Protein AF-A0A170W3S3-F1 (afdb_monomer)

Organism: Triatoma infestans (NCBI:txid30076)

InterPro domains:
  IPR008676 MRG [PTHR10880] (7-84)
  IPR026541 MRG domain [PF05712] (19-83)
  IPR038217 MRG, C-terminal domain superfamily [G3DSA:1.10.274.30] (32-85)

Radius of gyration: 29.57 Å; Cα contacts (8 Å, |Δi|>4): 10; chains: 1; bounding box: 43×48×82 Å

Secondary structure (DSSP, 8-state):
------------------------TTS--HHHHHTS-----PPPTTHHHHHHHHHIIIIIS---PPSSPSS-HHHHHHHHHHHT-

Solvent-accessible surface area (backbone atoms only — not comparable to full-atom values): 6024 Å² total; per-residue (Å²): 138,90,84,81,91,81,89,79,91,80,88,80,91,80,80,79,80,76,74,78,71,81,75,57,92,83,65,74,50,72,68,60,57,68,70,48,87,79,85,80,83,82,76,57,76,80,51,51,61,55,53,54,51,52,49,42,35,45,75,73,66,67,52,75,87,71,81,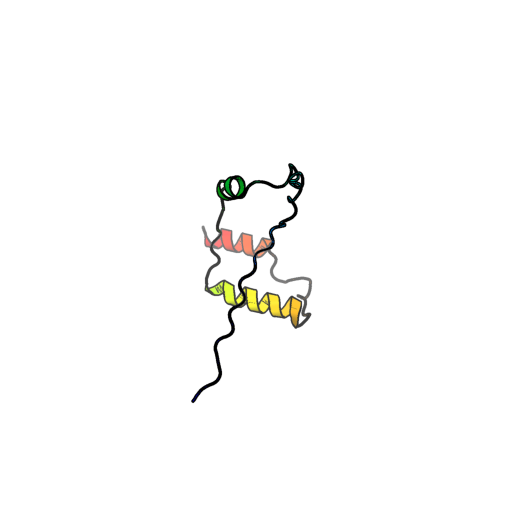84,62,94,73,50,73,67,56,54,52,52,51,54,54,61,76,72,110

Structure (mmCIF, N/CA/C/O backbone):
data_AF-A0A170W3S3-F1
#
_entry.id   AF-A0A170W3S3-F1
#
loop_
_atom_site.group_PDB
_atom_site.id
_atom_site.type_symbol
_atom_site.label_atom_id
_atom_site.label_alt_id
_atom_site.label_comp_id
_atom_site.label_asym_id
_atom_site.label_entity_id
_atom_site.label_seq_id
_atom_site.pdbx_PDB_ins_code
_atom_site.Cartn_x
_atom_site.Cartn_y
_atom_site.Cartn_z
_atom_site.occupancy
_atom_site.B_iso_or_equiv
_atom_site.auth_seq_id
_atom_site.auth_comp_id
_atom_site.auth_asym_id
_atom_site.auth_atom_id
_atom_site.pdbx_PDB_model_num
ATOM 1 N N . ALA A 1 1 ? -6.255 11.292 64.286 1.00 40.97 1 ALA A N 1
ATOM 2 C CA . ALA A 1 1 ? -7.710 11.241 64.040 1.00 40.97 1 ALA A CA 1
ATOM 3 C C . ALA A 1 1 ? -8.306 12.614 64.339 1.00 40.97 1 ALA A C 1
ATOM 5 O O . ALA A 1 1 ? -7.784 13.281 65.222 1.00 40.97 1 ALA A O 1
ATOM 6 N N . SER A 1 2 ? -9.367 12.977 63.611 1.00 39.19 2 SER A N 1
ATOM 7 C CA . SER A 1 2 ? -10.154 14.228 63.643 1.00 39.19 2 SER A CA 1
ATOM 8 C C . SER A 1 2 ? -9.619 15.457 62.899 1.00 39.19 2 SER A C 1
ATOM 10 O O . SER A 1 2 ? -8.761 16.177 63.392 1.00 39.19 2 SER A O 1
ATOM 12 N N . ALA A 1 3 ? -10.258 15.729 61.757 1.00 40.31 3 ALA A N 1
ATOM 13 C CA . ALA A 1 3 ? -10.747 17.047 61.336 1.00 40.31 3 ALA A CA 1
ATOM 14 C C . ALA A 1 3 ? -11.887 16.792 60.319 1.00 40.31 3 ALA A C 1
ATOM 16 O O . ALA A 1 3 ? -11.651 16.258 59.242 1.00 40.31 3 ALA A O 1
ATOM 17 N N . THR A 1 4 ? -13.135 16.766 60.799 1.00 44.88 4 THR A N 1
ATOM 18 C CA . THR A 1 4 ? -14.193 17.769 60.534 1.00 44.88 4 THR A CA 1
ATOM 19 C C . THR A 1 4 ? -14.709 17.810 59.093 1.00 44.88 4 THR A C 1
ATOM 21 O O . THR A 1 4 ? -14.092 18.382 58.200 1.00 44.88 4 THR A O 1
ATOM 24 N N . LEU A 1 5 ? -15.906 17.236 58.930 1.00 46.41 5 LEU A N 1
ATOM 25 C CA . LEU A 1 5 ? -16.835 17.461 57.826 1.00 46.41 5 LEU A CA 1
ATOM 26 C C . LEU A 1 5 ? -17.187 18.952 57.715 1.00 46.41 5 LEU A C 1
ATOM 28 O O . LEU A 1 5 ? -17.513 19.575 58.724 1.00 46.41 5 LEU A O 1
ATOM 32 N N . SER A 1 6 ? -17.215 19.487 56.494 1.00 43.12 6 SER A N 1
ATOM 33 C CA . SER A 1 6 ? -17.962 20.707 56.188 1.00 43.12 6 SER A CA 1
ATOM 34 C C . SER A 1 6 ? -18.773 20.501 54.915 1.00 43.12 6 SER A C 1
ATOM 36 O O . SER A 1 6 ? -18.238 20.297 53.827 1.00 43.12 6 SER A O 1
ATOM 38 N N . SER A 1 7 ? -20.084 20.486 55.124 1.00 45.34 7 SER A N 1
ATOM 39 C CA . SER A 1 7 ? -21.144 20.474 54.130 1.00 45.34 7 SER A CA 1
ATOM 40 C C . SER A 1 7 ? -21.290 21.864 53.516 1.00 45.34 7 SER A C 1
ATOM 42 O O . SER A 1 7 ? -21.333 22.854 54.243 1.00 45.34 7 SER A O 1
ATOM 44 N N . SER A 1 8 ? -21.436 21.939 52.196 1.00 42.41 8 SER A N 1
ATOM 45 C CA . SER A 1 8 ? -22.097 23.058 51.516 1.00 42.41 8 SER A CA 1
ATOM 46 C C . SER A 1 8 ? -22.648 22.564 50.180 1.00 42.41 8 SER A C 1
ATOM 48 O O . SER A 1 8 ? -21.991 22.631 49.146 1.00 42.41 8 SER A O 1
ATOM 50 N N . GLN A 1 9 ? -23.861 22.013 50.228 1.00 50.06 9 GLN A N 1
ATOM 51 C CA . GLN A 1 9 ? -24.793 22.109 49.110 1.00 50.06 9 GLN A CA 1
ATOM 52 C C . GLN A 1 9 ? -25.453 23.485 49.189 1.00 50.06 9 GLN A C 1
ATOM 54 O O . GLN A 1 9 ? -26.134 23.767 50.170 1.00 50.06 9 GLN A O 1
ATOM 59 N N . GLU A 1 10 ? -25.311 24.298 48.147 1.00 42.50 10 GLU A N 1
ATOM 60 C CA . GLU A 1 10 ? -26.310 25.310 47.821 1.00 42.50 10 GLU A CA 1
ATOM 61 C C . GLU A 1 10 ? -26.489 25.370 46.304 1.00 42.50 10 GLU A C 1
ATOM 63 O O . GLU A 1 10 ? -25.542 25.467 45.522 1.00 42.50 10 GLU A O 1
ATOM 68 N N . SER A 1 11 ? -27.750 25.212 45.927 1.00 50.47 11 SER A N 1
ATOM 69 C CA . SER A 1 11 ? -28.305 25.243 44.589 1.00 50.47 11 SER A CA 1
ATOM 70 C C . SER A 1 11 ? -28.263 26.653 44.009 1.00 50.47 11 SER A C 1
ATOM 72 O O . SER A 1 11 ? -28.672 27.599 44.673 1.00 50.47 11 SER A O 1
ATOM 74 N N . ALA A 1 12 ? -27.927 26.784 42.728 1.00 42.81 12 ALA A N 1
ATOM 75 C CA . ALA A 1 12 ? -28.402 27.907 41.928 1.00 42.81 12 ALA A CA 1
ATOM 76 C C . ALA A 1 12 ? -28.496 27.503 40.455 1.00 42.81 12 ALA A C 1
ATOM 78 O O . ALA A 1 12 ? -27.510 27.299 39.750 1.00 42.81 12 ALA A O 1
ATOM 79 N N . SER A 1 13 ? -29.741 27.347 40.039 1.00 47.03 13 SER A N 1
ATOM 80 C CA . SER A 1 13 ? -30.239 27.218 38.682 1.00 47.03 13 SER A CA 1
ATOM 81 C C . SER A 1 13 ? -29.759 28.376 37.801 1.00 47.03 13 SER A C 1
ATOM 83 O O . SER A 1 13 ? -30.038 29.514 38.148 1.00 47.03 13 SER A O 1
ATOM 85 N N . ASP A 1 14 ? -29.117 28.094 36.663 1.00 47.22 14 ASP A N 1
ATOM 86 C CA . ASP A 1 14 ? -29.384 28.759 35.373 1.00 47.22 14 ASP A CA 1
ATOM 87 C C . ASP A 1 14 ? -28.585 28.052 34.261 1.00 47.22 14 ASP A C 1
ATOM 89 O O . ASP A 1 14 ? -27.392 28.283 34.075 1.00 47.22 14 ASP A O 1
ATOM 93 N N . VAL A 1 15 ? -29.215 27.127 33.527 1.00 48.22 15 VAL A N 1
ATOM 94 C CA . VAL A 1 15 ? -28.651 26.651 32.253 1.00 48.22 15 VAL A CA 1
ATOM 95 C C . VAL A 1 15 ? -29.291 27.501 31.158 1.00 48.22 15 VAL A C 1
ATOM 97 O O . VAL A 1 15 ? -30.499 27.361 30.927 1.00 48.22 15 VAL A O 1
ATOM 100 N N . PRO A 1 16 ? -28.531 28.363 30.457 1.00 47.69 16 PRO A N 1
ATOM 101 C CA . PRO A 1 16 ? -29.087 29.202 29.411 1.00 47.69 16 PRO A CA 1
ATOM 102 C C . PRO A 1 16 ? -29.653 28.300 28.318 1.00 47.69 16 PRO A C 1
ATOM 104 O O . PRO A 1 16 ? -28.946 27.452 27.764 1.00 47.69 16 PRO A O 1
ATOM 107 N N . LYS A 1 17 ? -30.944 28.469 28.015 1.00 54.59 17 LYS A N 1
ATOM 108 C CA . LYS A 1 17 ? -31.653 27.768 26.936 1.00 54.59 17 LYS A CA 1
ATOM 109 C C . LYS A 1 17 ? -30.845 27.890 25.642 1.00 54.59 17 LYS A C 1
ATOM 111 O O . LYS A 1 17 ? -30.872 28.928 24.981 1.00 54.59 17 LYS A O 1
ATOM 116 N N . ARG A 1 18 ? -30.130 26.819 25.274 1.00 53.97 18 ARG A N 1
ATOM 117 C CA . ARG A 1 18 ? -29.434 26.706 23.990 1.00 53.97 18 ARG A CA 1
ATOM 118 C C . ARG A 1 18 ? -30.463 26.893 22.879 1.00 53.97 18 ARG A C 1
ATOM 120 O O . ARG A 1 18 ? -31.310 26.036 22.637 1.00 53.97 18 ARG A O 1
ATOM 127 N N . LYS A 1 19 ? -30.385 28.049 22.220 1.00 55.09 19 LYS A N 1
ATOM 128 C CA . LYS A 1 19 ? -31.046 28.355 20.953 1.00 55.09 19 LYS A CA 1
ATOM 129 C C . LYS A 1 19 ? -30.664 27.227 19.995 1.00 55.09 19 LYS A C 1
ATOM 131 O O . LYS A 1 19 ? -29.488 27.105 19.670 1.00 55.09 19 LYS A O 1
ATOM 136 N N . ARG A 1 20 ? -31.623 26.360 19.637 1.00 59.41 20 ARG A N 1
ATOM 137 C CA . ARG A 1 20 ? -31.419 25.267 18.674 1.00 59.41 20 ARG A CA 1
ATOM 138 C C . ARG A 1 20 ? -30.853 25.891 17.403 1.00 59.41 20 ARG A C 1
ATOM 140 O O . ARG A 1 20 ? -31.574 26.563 16.667 1.00 59.41 20 ARG A O 1
ATOM 147 N N . THR A 1 21 ? -29.547 25.743 17.210 1.00 58.03 21 THR A N 1
ATOM 148 C CA . THR A 1 21 ? -28.875 26.031 15.954 1.00 58.03 21 THR A CA 1
ATOM 149 C C . THR A 1 21 ? -29.608 25.227 14.900 1.00 58.03 21 THR A C 1
ATOM 151 O O . THR A 1 21 ? -29.779 24.018 15.038 1.00 58.03 21 THR A O 1
ATOM 154 N N . LYS A 1 22 ? -30.139 25.939 13.908 1.00 63.16 22 LYS A N 1
ATOM 155 C CA . LYS A 1 22 ? -30.791 25.376 12.733 1.00 63.16 22 LYS A CA 1
ATOM 156 C C . LYS A 1 22 ? -29.800 24.376 12.134 1.00 63.16 22 LYS A C 1
ATOM 158 O O . LYS A 1 22 ? -28.771 24.796 11.615 1.00 63.16 22 LYS A O 1
ATOM 163 N N . THR A 1 23 ? -30.048 23.083 12.333 1.00 58.97 23 THR A N 1
ATOM 164 C CA . THR A 1 23 ? -29.265 22.006 11.728 1.00 58.97 23 THR A CA 1
ATOM 165 C C . THR A 1 23 ? -29.287 22.236 10.227 1.00 58.97 23 THR 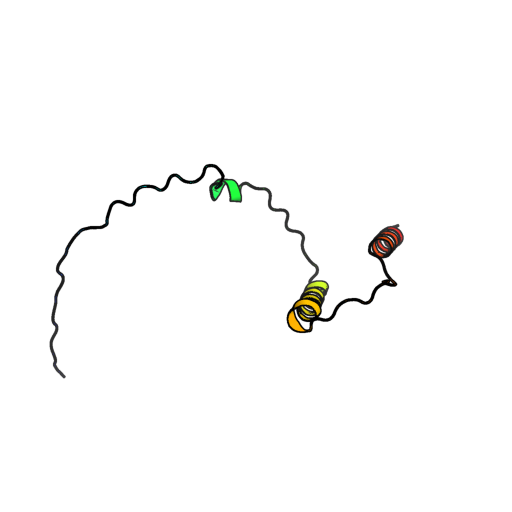A C 1
ATOM 167 O O . THR A 1 23 ? -30.360 22.414 9.645 1.00 58.97 23 THR A O 1
ATOM 170 N N . ASP A 1 24 ? -28.101 22.355 9.641 1.00 58.03 24 ASP A N 1
ATOM 171 C CA . ASP A 1 24 ? -27.928 22.563 8.211 1.00 58.03 24 ASP A CA 1
ATOM 172 C C . ASP A 1 24 ? -28.636 21.414 7.464 1.00 58.03 24 ASP A C 1
ATOM 174 O O . ASP A 1 24 ? -28.419 20.255 7.822 1.00 58.03 24 ASP A O 1
ATOM 178 N N . PRO A 1 25 ? -29.511 21.689 6.480 1.00 62.66 25 PRO A N 1
ATOM 179 C CA . PRO A 1 25 ? -30.246 20.654 5.748 1.00 62.66 25 PRO A CA 1
ATOM 180 C C . PRO A 1 25 ? -29.343 19.689 4.956 1.00 62.66 25 PRO A C 1
ATOM 182 O O . PRO A 1 25 ? -29.848 18.707 4.421 1.00 62.66 25 PRO A O 1
ATOM 185 N N . THR A 1 26 ? -28.034 19.952 4.871 1.00 68.56 26 THR A N 1
ATOM 186 C CA . THR A 1 26 ? -27.035 19.036 4.293 1.00 68.56 26 THR A CA 1
ATOM 187 C C . THR A 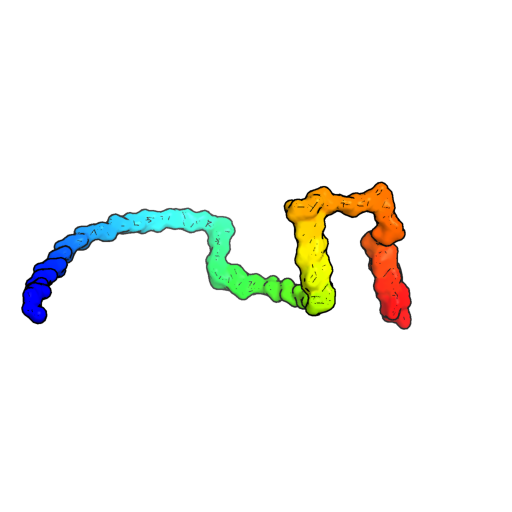1 26 ? -26.474 18.020 5.290 1.00 68.56 26 THR A C 1
ATOM 189 O O . THR A 1 26 ? -25.820 17.062 4.878 1.00 68.56 26 THR A O 1
ATOM 192 N N . VAL A 1 27 ? -26.720 18.198 6.592 1.00 74.69 27 VAL A N 1
ATOM 193 C CA . VAL A 1 27 ? -26.276 17.261 7.628 1.00 74.69 27 VAL A CA 1
ATOM 194 C C . VAL A 1 27 ? -27.323 16.161 7.759 1.00 74.69 27 VAL A C 1
ATOM 196 O O . VAL A 1 27 ? -28.371 16.340 8.380 1.00 74.69 27 VAL A O 1
ATOM 199 N N . GLU A 1 28 ? -27.036 15.022 7.134 1.00 71.00 28 GLU A N 1
ATOM 200 C CA . GLU A 1 28 ? -27.837 13.804 7.252 1.00 71.00 28 GLU A CA 1
ATOM 201 C C . GLU A 1 28 ? -27.871 13.313 8.706 1.00 71.00 28 GLU A C 1
ATOM 203 O O . GLU A 1 28 ? -26.902 13.463 9.458 1.00 71.00 28 GLU A O 1
ATOM 208 N N . SER A 1 29 ? -28.999 12.729 9.121 1.00 77.50 29 SER A N 1
ATOM 209 C CA . SER A 1 29 ? -29.111 12.152 10.463 1.00 77.50 29 SER A CA 1
ATOM 210 C C . SER A 1 29 ? -28.276 10.873 10.586 1.00 77.50 29 SER A C 1
ATOM 212 O O . SER A 1 29 ? -28.032 10.171 9.606 1.00 77.50 29 SER A O 1
ATOM 214 N N . GLU A 1 30 ? -27.868 10.532 11.808 1.00 72.50 30 GLU A N 1
ATOM 215 C CA . GLU A 1 30 ? -27.139 9.287 12.092 1.00 72.50 30 GLU A CA 1
ATOM 216 C C . GLU A 1 30 ? -27.918 8.047 11.615 1.00 72.50 30 GLU A C 1
ATOM 218 O O . GLU A 1 30 ? -27.345 7.135 11.027 1.00 72.50 30 GLU A O 1
ATOM 223 N N . GLU A 1 31 ? -29.247 8.058 11.748 1.00 73.12 31 GLU A N 1
ATOM 224 C CA . GLU A 1 31 ? -30.132 7.014 11.213 1.00 73.12 31 GLU A CA 1
ATOM 225 C C . GLU A 1 31 ? -30.072 6.918 9.680 1.00 73.12 31 GLU A C 1
ATOM 227 O O . GLU A 1 31 ? -30.005 5.813 9.143 1.00 73.12 31 GLU A O 1
ATOM 232 N N . GLN A 1 32 ? -30.037 8.056 8.971 1.00 73.44 32 GLN A N 1
ATOM 233 C CA . GLN A 1 32 ? -29.901 8.090 7.508 1.00 73.44 32 GLN A CA 1
ATOM 234 C C . GLN A 1 32 ? -28.532 7.577 7.053 1.00 73.44 32 GLN A C 1
ATOM 236 O O . GLN A 1 32 ? -28.438 6.871 6.046 1.00 73.44 32 GLN A O 1
ATOM 241 N N . PHE A 1 33 ? -27.475 7.887 7.805 1.00 74.44 33 PHE A N 1
ATOM 242 C CA . PHE A 1 33 ? -26.134 7.366 7.558 1.00 74.44 33 PHE A CA 1
ATOM 243 C C . PHE A 1 33 ? -26.071 5.843 7.744 1.00 74.44 33 PHE A C 1
ATOM 245 O O . PHE A 1 33 ? -25.526 5.151 6.888 1.00 74.44 33 PHE A O 1
ATOM 252 N N . LEU A 1 34 ? -26.692 5.307 8.799 1.00 75.38 34 LEU A N 1
ATOM 253 C CA . LEU A 1 34 ? -26.735 3.865 9.072 1.00 75.38 34 LEU A CA 1
ATOM 254 C C . LEU A 1 34 ? -27.558 3.076 8.043 1.00 75.38 34 LEU A C 1
ATOM 256 O O . LEU A 1 34 ? -27.280 1.903 7.808 1.00 75.38 34 LEU A O 1
ATOM 260 N N . THR A 1 35 ? -28.546 3.706 7.398 1.00 78.94 35 THR A N 1
ATOM 261 C CA 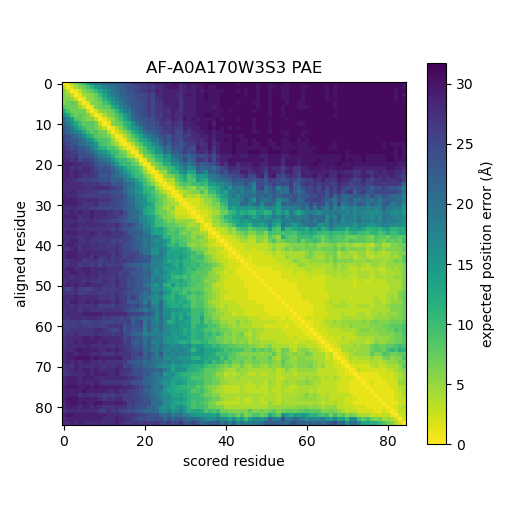. THR A 1 35 ? -29.280 3.089 6.280 1.00 78.94 35 THR A CA 1
ATOM 262 C C . THR A 1 35 ? -28.491 3.032 4.970 1.00 78.94 35 THR A C 1
ATOM 264 O O . THR A 1 35 ? -28.938 2.376 4.026 1.00 78.94 35 THR A O 1
ATOM 267 N N . LYS A 1 36 ? -27.326 3.689 4.871 1.00 81.25 36 LYS A N 1
ATOM 268 C CA . LYS A 1 36 ? -26.502 3.613 3.660 1.00 81.25 36 LYS A CA 1
ATOM 269 C C . LYS A 1 36 ? -25.851 2.242 3.554 1.00 81.25 36 LYS A C 1
ATOM 271 O O . LYS A 1 36 ? -25.274 1.724 4.505 1.00 81.25 36 LYS A O 1
ATOM 276 N N . VAL A 1 37 ? -25.919 1.671 2.355 1.00 82.56 37 VAL A N 1
ATOM 277 C CA . VAL A 1 37 ? -25.234 0.419 2.032 1.00 82.56 37 VAL A CA 1
ATOM 278 C C . VAL A 1 37 ? -23.729 0.634 2.179 1.00 82.56 37 VAL A C 1
ATOM 280 O O . VAL A 1 37 ? -23.108 1.332 1.379 1.00 82.56 37 VAL A O 1
ATOM 283 N N . GLU A 1 38 ? -23.145 0.025 3.206 1.00 80.81 38 GLU A N 1
ATOM 284 C CA . GLU A 1 38 ? -21.705 0.038 3.435 1.00 80.81 38 GLU A CA 1
ATOM 285 C C . GLU A 1 38 ? -21.063 -1.163 2.725 1.00 80.81 38 GLU A C 1
ATOM 287 O O . GLU A 1 38 ? -21.252 -2.318 3.114 1.00 80.81 38 GLU A O 1
ATOM 292 N N . 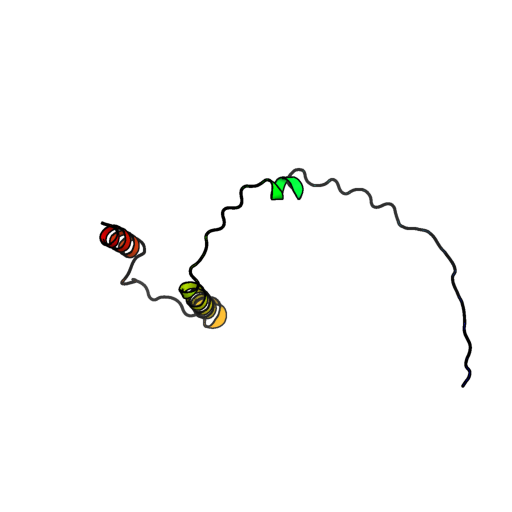ILE A 1 39 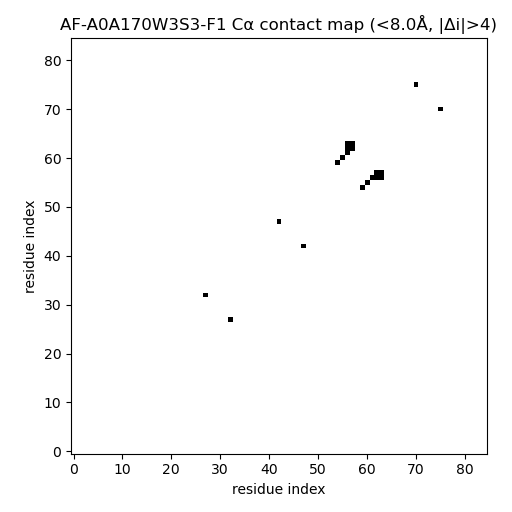? -20.287 -0.904 1.672 1.00 86.06 39 ILE A N 1
ATOM 293 C CA . ILE A 1 39 ? -19.530 -1.948 0.972 1.00 86.06 39 ILE A CA 1
ATOM 294 C C . ILE A 1 39 ? -18.154 -2.071 1.626 1.00 86.06 39 ILE A C 1
ATOM 296 O O . ILE A 1 39 ? -17.276 -1.232 1.429 1.00 86.06 39 ILE A O 1
ATOM 300 N N . LYS A 1 40 ? -17.951 -3.147 2.391 1.00 85.94 40 LYS A N 1
ATOM 301 C CA . LYS A 1 40 ? -16.660 -3.462 3.021 1.00 85.94 40 LYS A CA 1
ATOM 302 C C . LYS A 1 40 ? -15.821 -4.345 2.108 1.00 85.94 40 LYS A C 1
ATOM 304 O O . LYS A 1 40 ? -16.016 -5.559 2.057 1.00 85.94 40 LYS A O 1
ATOM 309 N N . VAL A 1 41 ? -14.852 -3.747 1.421 1.00 90.56 41 VAL A N 1
ATOM 310 C CA . VAL A 1 41 ? -13.828 -4.499 0.685 1.00 90.56 41 VAL A CA 1
ATOM 311 C C . VAL A 1 41 ? -12.796 -5.017 1.686 1.00 90.56 41 VAL A C 1
ATOM 313 O O . VAL A 1 41 ? -12.121 -4.239 2.358 1.00 90.56 41 VAL A O 1
ATOM 316 N N . LYS A 1 42 ? -12.689 -6.343 1.821 1.00 91.81 42 LYS A N 1
ATOM 317 C CA . LYS A 1 42 ? -11.702 -6.967 2.710 1.00 91.81 42 LYS A CA 1
ATOM 318 C C . LYS A 1 42 ? -10.326 -6.949 2.048 1.00 91.81 42 LYS A C 1
ATOM 320 O O . LYS A 1 42 ? -10.150 -7.543 0.990 1.00 91.81 42 LYS A O 1
ATOM 325 N N . ILE A 1 43 ? -9.360 -6.303 2.697 1.00 92.19 43 ILE A N 1
ATOM 326 C CA . ILE A 1 43 ? -7.951 -6.339 2.290 1.00 92.19 43 ILE A CA 1
ATOM 327 C C . ILE A 1 43 ? -7.309 -7.614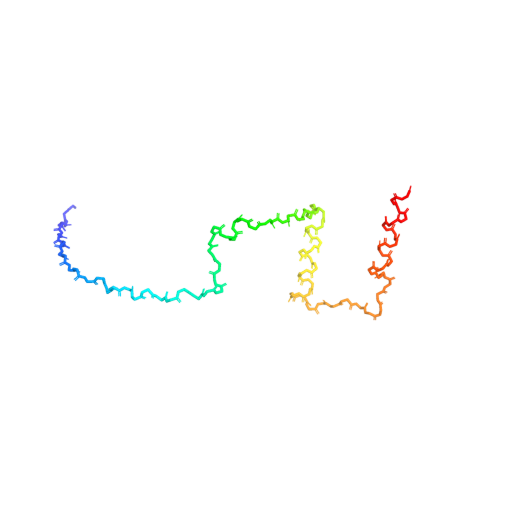 2.868 1.00 92.19 43 ILE A C 1
ATOM 329 O O . ILE A 1 43 ? -7.450 -7.840 4.075 1.00 92.19 43 ILE A O 1
ATOM 333 N N . PRO A 1 44 ? -6.618 -8.435 2.053 1.00 95.44 44 PRO A N 1
ATOM 334 C CA . PRO A 1 44 ? -5.851 -9.587 2.526 1.00 95.44 44 PRO A CA 1
ATOM 335 C C . PRO A 1 44 ? -4.854 -9.224 3.632 1.00 95.44 44 PRO A C 1
ATOM 337 O O . PRO A 1 44 ? -4.211 -8.174 3.573 1.00 95.44 44 PRO A O 1
ATOM 340 N N . ASP A 1 45 ? -4.688 -10.107 4.619 1.00 91.81 45 ASP A N 1
ATOM 341 C CA . ASP A 1 45 ? -3.799 -9.863 5.765 1.00 91.81 45 ASP A CA 1
ATOM 342 C C . ASP A 1 45 ? -2.335 -9.672 5.349 1.00 91.81 45 ASP A C 1
ATOM 344 O O . ASP A 1 45 ? -1.621 -8.881 5.959 1.00 91.81 45 ASP A O 1
ATOM 348 N N . GLU A 1 46 ? -1.925 -10.313 4.255 1.00 93.75 46 GLU A N 1
ATOM 349 C CA . GLU A 1 46 ? -0.587 -10.199 3.665 1.00 93.75 46 GLU A CA 1
ATOM 350 C C . GLU A 1 46 ? -0.302 -8.801 3.093 1.00 93.75 46 GLU A C 1
ATOM 352 O O . GLU A 1 46 ? 0.840 -8.350 3.102 1.00 93.75 46 GLU A O 1
ATOM 357 N N . LEU A 1 47 ? -1.334 -8.076 2.642 1.00 93.94 47 LEU A N 1
ATOM 358 C CA . LEU A 1 47 ? -1.178 -6.732 2.074 1.00 93.94 47 LEU A CA 1
ATOM 359 C C . LEU A 1 47 ? -1.199 -5.630 3.137 1.00 93.94 47 LEU A C 1
ATOM 361 O O . LEU A 1 47 ? -0.708 -4.531 2.889 1.00 93.94 47 LEU A O 1
ATOM 365 N N . LYS A 1 48 ? -1.728 -5.906 4.335 1.00 93.88 48 LYS A N 1
ATOM 366 C CA . LYS A 1 48 ? -1.747 -4.942 5.445 1.00 93.88 48 LYS A CA 1
ATOM 367 C C . LYS A 1 48 ? -0.352 -4.401 5.797 1.00 93.88 48 LYS A C 1
ATOM 369 O O . LYS A 1 48 ? -0.219 -3.179 5.825 1.00 93.88 48 LYS A O 1
ATOM 374 N N . PRO A 1 49 ? 0.683 -5.232 6.042 1.00 96.38 49 PRO A N 1
ATOM 375 C CA . PRO A 1 49 ? 2.018 -4.718 6.341 1.00 96.38 49 PRO A CA 1
ATOM 376 C C . PRO A 1 49 ? 2.627 -3.958 5.155 1.00 96.38 49 PRO A C 1
ATOM 378 O O . PRO A 1 49 ? 3.223 -2.908 5.361 1.00 96.38 49 PRO A O 1
ATOM 381 N N . VAL A 1 50 ? 2.394 -4.411 3.917 1.00 95.62 50 VAL A N 1
ATOM 382 C CA . VAL A 1 50 ? 2.893 -3.737 2.704 1.00 95.62 50 VAL A CA 1
ATOM 383 C C . VAL A 1 50 ? 2.356 -2.306 2.599 1.00 95.62 50 VAL A C 1
ATOM 385 O O . VAL A 1 50 ? 3.107 -1.386 2.285 1.00 95.62 50 VAL A O 1
ATOM 388 N N . LEU A 1 51 ? 1.073 -2.096 2.911 1.00 95.75 51 LEU A N 1
ATOM 389 C CA . LEU A 1 51 ? 0.464 -0.762 2.919 1.00 95.75 51 LEU A CA 1
ATOM 390 C C . LEU A 1 51 ? 1.027 0.138 4.028 1.00 95.75 51 LEU A C 1
ATOM 392 O O . LEU A 1 51 ? 1.178 1.342 3.820 1.00 95.75 51 LEU A O 1
ATOM 396 N N . VAL A 1 52 ? 1.344 -0.428 5.197 1.00 96.12 52 VAL A N 1
ATOM 397 C CA . VAL A 1 52 ? 1.982 0.319 6.293 1.00 96.12 52 VAL A CA 1
ATOM 398 C C . VAL A 1 52 ? 3.381 0.774 5.881 1.00 96.12 52 VAL A C 1
ATOM 400 O O . VAL A 1 52 ? 3.723 1.942 6.082 1.00 96.12 52 VAL A O 1
ATOM 403 N N . ASP A 1 53 ? 4.161 -0.110 5.264 1.00 96.25 53 ASP A N 1
ATOM 404 C CA . ASP A 1 53 ? 5.508 0.203 4.791 1.00 96.25 53 ASP A CA 1
ATOM 405 C C . ASP A 1 53 ? 5.488 1.261 3.679 1.00 96.25 53 ASP A C 1
ATOM 407 O O . ASP A 1 53 ? 6.274 2.211 3.714 1.00 96.25 53 ASP A O 1
ATOM 411 N N . ASP A 1 54 ? 4.571 1.151 2.714 1.00 95.81 54 ASP A N 1
ATOM 412 C CA . ASP A 1 54 ? 4.422 2.139 1.639 1.00 95.81 54 ASP A CA 1
ATOM 413 C C . ASP A 1 54 ? 4.040 3.523 2.186 1.00 95.81 54 ASP A C 1
ATOM 415 O O . ASP A 1 54 ? 4.667 4.536 1.854 1.00 95.81 54 ASP A O 1
ATOM 419 N N . TRP A 1 55 ? 3.098 3.567 3.133 1.00 95.50 55 TRP A N 1
ATOM 420 C CA . TRP A 1 55 ? 2.750 4.797 3.840 1.00 95.50 55 TRP A CA 1
ATOM 421 C C . TRP A 1 55 ? 3.959 5.414 4.553 1.00 95.50 55 TRP A C 1
ATOM 423 O O . TRP A 1 55 ? 4.205 6.618 4.428 1.00 95.50 55 TRP A O 1
ATOM 433 N N . GLN A 1 56 ? 4.759 4.613 5.261 1.00 96.56 56 GLN A N 1
ATOM 434 C CA . GLN A 1 56 ? 5.978 5.109 5.900 1.00 96.56 56 GLN A CA 1
ATOM 435 C C . GLN A 1 56 ? 6.990 5.629 4.872 1.00 96.56 56 GLN A C 1
ATOM 437 O O . GLN A 1 56 ? 7.576 6.697 5.075 1.00 96.56 56 GLN A O 1
ATOM 442 N N . ASN A 1 57 ? 7.177 4.924 3.756 1.00 95.69 57 ASN A N 1
ATOM 443 C CA . ASN A 1 57 ? 8.101 5.323 2.698 1.00 95.69 57 ASN A CA 1
ATOM 444 C C . ASN A 1 57 ? 7.748 6.703 2.121 1.00 95.69 57 ASN A C 1
ATOM 446 O O . ASN A 1 57 ? 8.638 7.542 1.950 1.00 95.69 57 ASN A O 1
ATOM 450 N N . ILE A 1 58 ? 6.461 6.975 1.899 1.00 96.00 58 ILE A N 1
ATOM 451 C CA . ILE A 1 58 ? 5.991 8.242 1.325 1.00 96.00 58 ILE A CA 1
ATOM 452 C C . ILE A 1 58 ? 5.938 9.346 2.388 1.00 96.00 58 ILE A C 1
ATOM 454 O O . ILE A 1 58 ? 6.515 10.426 2.217 1.00 96.00 58 ILE A O 1
ATOM 458 N N . CYS A 1 59 ? 5.244 9.103 3.501 1.00 96.06 59 CYS A N 1
ATOM 459 C CA . CYS A 1 59 ? 4.933 10.146 4.472 1.00 96.06 59 CYS A CA 1
ATOM 460 C C . CYS A 1 59 ? 6.116 10.469 5.386 1.00 96.06 59 CYS A C 1
ATOM 462 O O . CYS A 1 59 ? 6.363 11.654 5.643 1.00 96.06 59 CYS A O 1
ATOM 464 N N . VAL A 1 60 ? 6.850 9.447 5.835 1.00 95.81 60 VAL A N 1
ATOM 465 C CA . VAL A 1 60 ? 7.946 9.584 6.805 1.00 95.81 60 VAL A CA 1
ATOM 466 C C . VAL A 1 60 ? 9.287 9.710 6.089 1.00 95.81 60 VAL A C 1
ATOM 468 O O . VAL A 1 60 ? 10.013 10.673 6.317 1.00 95.81 60 VAL A O 1
ATOM 471 N N . GLN A 1 61 ? 9.605 8.778 5.186 1.00 95.75 61 GLN A N 1
ATOM 472 C CA . GLN A 1 61 ? 10.925 8.716 4.546 1.00 95.75 61 GLN A CA 1
ATOM 473 C C . GLN A 1 61 ? 11.067 9.632 3.321 1.00 95.75 61 GLN A C 1
ATOM 475 O O . GLN A 1 61 ? 12.178 9.786 2.816 1.00 95.75 61 GLN A O 1
ATOM 480 N N . LYS A 1 62 ? 9.968 10.235 2.837 1.00 94.88 62 LYS A N 1
ATOM 481 C CA . LYS A 1 62 ? 9.931 11.096 1.637 1.00 94.88 62 LYS A CA 1
ATOM 482 C C . LYS A 1 62 ? 10.538 10.432 0.396 1.00 94.88 62 LYS A C 1
ATOM 484 O O . LYS A 1 62 ? 11.117 11.099 -0.462 1.00 94.88 62 LYS A O 1
ATOM 489 N N . LYS A 1 63 ? 10.411 9.109 0.295 1.00 94.00 63 LYS A N 1
ATOM 490 C CA . LYS A 1 63 ? 10.842 8.342 -0.871 1.00 94.00 63 LYS A CA 1
ATOM 491 C C . LYS A 1 63 ? 9.715 8.306 -1.889 1.00 94.00 63 LYS A C 1
ATOM 493 O O . LYS A 1 63 ? 8.561 8.075 -1.546 1.00 94.00 63 LYS A O 1
ATOM 498 N N . LEU A 1 64 ? 10.077 8.521 -3.147 1.00 91.56 64 LEU A N 1
ATOM 499 C CA . LEU A 1 64 ? 9.166 8.431 -4.278 1.00 91.56 64 LEU A CA 1
ATOM 500 C C . LEU A 1 64 ? 9.600 7.299 -5.201 1.00 91.56 64 LEU A C 1
ATOM 502 O O . LEU A 1 64 ? 10.791 6.998 -5.333 1.00 91.56 64 LEU A O 1
ATOM 506 N N . LEU A 1 65 ? 8.617 6.690 -5.858 1.00 89.31 65 LEU A N 1
ATOM 507 C CA . LEU A 1 65 ? 8.862 5.728 -6.921 1.00 89.31 65 LEU A CA 1
ATOM 508 C C . LEU A 1 65 ? 9.589 6.408 -8.086 1.00 89.31 65 LEU A C 1
ATOM 510 O O . LEU A 1 65 ? 9.344 7.571 -8.412 1.00 89.31 65 LEU A O 1
ATOM 514 N N . LYS A 1 66 ? 10.500 5.667 -8.718 1.00 88.94 66 LYS A N 1
ATOM 515 C CA . LYS A 1 66 ? 11.225 6.139 -9.899 1.00 88.94 66 LYS A CA 1
ATOM 516 C C . LYS A 1 66 ? 10.404 5.846 -11.146 1.00 88.94 66 LYS A C 1
ATOM 518 O O . LYS A 1 66 ? 10.063 4.694 -11.403 1.00 88.94 66 LYS A O 1
ATOM 523 N N . PHE A 1 67 ? 10.142 6.889 -11.922 1.00 85.44 67 PHE A N 1
ATOM 524 C CA . PHE A 1 67 ? 9.490 6.787 -13.221 1.00 85.44 67 PHE A CA 1
ATOM 525 C C . PHE A 1 67 ? 10.533 6.766 -14.350 1.00 85.44 67 PHE A C 1
ATOM 527 O O . PHE A 1 67 ? 11.568 7.425 -14.218 1.00 85.44 67 PHE A O 1
ATOM 534 N N . PRO A 1 68 ? 10.275 6.051 -15.460 1.00 88.06 68 PRO A N 1
ATOM 535 C CA . PRO A 1 68 ? 9.104 5.206 -15.718 1.00 88.06 68 PRO A CA 1
ATOM 536 C C . PRO A 1 68 ? 9.149 3.877 -14.942 1.00 88.06 68 PRO A C 1
ATOM 538 O O . PRO A 1 68 ? 10.202 3.258 -14.793 1.00 88.06 68 PRO A O 1
ATOM 541 N N . LEU A 1 69 ? 7.990 3.440 -14.443 1.00 88.62 69 LEU A N 1
ATOM 542 C CA . LEU A 1 69 ? 7.843 2.147 -13.773 1.00 88.62 69 LEU A CA 1
ATOM 543 C C . LEU A 1 69 ? 7.910 1.013 -14.802 1.00 88.62 69 LEU A C 1
ATOM 545 O O . LEU A 1 69 ? 7.345 1.119 -15.887 1.00 88.62 69 LEU A O 1
ATOM 549 N N . ARG A 1 70 ? 8.584 -0.087 -14.445 1.00 88.38 70 ARG A N 1
ATOM 550 C CA . ARG A 1 70 ? 8.657 -1.295 -15.291 1.00 88.38 70 ARG A CA 1
ATOM 551 C C . ARG A 1 70 ? 7.351 -2.083 -15.316 1.00 88.38 70 ARG A C 1
ATOM 553 O O . ARG A 1 70 ? 7.078 -2.763 -16.293 1.00 88.38 70 ARG A O 1
ATOM 560 N N . ILE A 1 71 ? 6.585 -2.002 -14.233 1.00 90.44 71 ILE A N 1
ATOM 561 C CA . ILE A 1 71 ? 5.298 -2.671 -14.074 1.00 90.44 71 ILE A CA 1
ATOM 562 C C . ILE A 1 71 ? 4.248 -1.572 -13.956 1.00 90.44 71 ILE A C 1
ATOM 564 O O . ILE A 1 71 ? 4.356 -0.702 -13.089 1.00 90.44 71 ILE A O 1
ATOM 568 N N . THR A 1 72 ? 3.269 -1.588 -14.853 1.00 93.12 72 THR A N 1
ATOM 569 C CA . THR A 1 72 ? 2.147 -0.647 -14.869 1.00 93.12 72 THR A CA 1
ATOM 570 C C . THR A 1 72 ? 0.903 -1.303 -14.282 1.00 93.12 72 THR A C 1
ATOM 572 O O . THR A 1 72 ? 0.811 -2.528 -14.213 1.00 93.12 72 THR A O 1
ATOM 575 N N . ALA A 1 73 ? -0.072 -0.490 -13.871 1.00 91.75 73 ALA A N 1
ATOM 576 C CA . ALA A 1 73 ? -1.364 -1.005 -13.421 1.00 91.75 73 ALA A CA 1
ATOM 577 C C . ALA A 1 73 ? -2.035 -1.861 -14.509 1.00 91.75 73 ALA A C 1
ATOM 579 O O . ALA A 1 73 ? -2.548 -2.934 -14.207 1.00 91.75 73 ALA A O 1
ATOM 580 N N . ASP A 1 74 ? -1.945 -1.428 -15.770 1.00 93.00 74 ASP A N 1
ATOM 581 C CA . ASP A 1 74 ? -2.483 -2.169 -16.913 1.00 93.00 74 ASP A CA 1
ATOM 582 C C . ASP A 1 74 ? -1.831 -3.550 -17.057 1.00 93.00 74 ASP A C 1
ATOM 584 O O . ASP A 1 74 ? -2.536 -4.543 -17.209 1.00 93.00 74 ASP A O 1
ATOM 588 N N . GLY A 1 75 ? -0.501 -3.636 -16.913 1.00 94.06 75 GLY A N 1
ATOM 589 C CA . GLY A 1 75 ? 0.216 -4.913 -16.982 1.00 94.06 75 GLY A CA 1
ATOM 590 C C . GLY A 1 75 ? -0.175 -5.881 -15.862 1.00 94.06 75 GLY A C 1
ATOM 591 O O . GLY A 1 75 ? -0.318 -7.075 -16.103 1.00 94.06 75 GLY A O 1
ATOM 592 N N . ILE A 1 76 ? -0.421 -5.371 -14.649 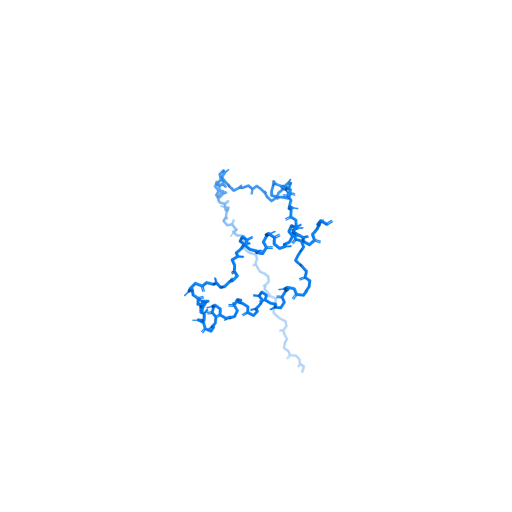1.00 93.75 76 ILE A N 1
ATOM 593 C CA . ILE A 1 76 ? -0.890 -6.194 -13.520 1.00 93.75 76 ILE A CA 1
ATOM 594 C C . ILE A 1 76 ? -2.302 -6.732 -13.788 1.00 93.75 76 ILE A C 1
ATOM 596 O O . ILE A 1 76 ? -2.595 -7.887 -13.482 1.00 93.75 76 ILE A O 1
ATOM 600 N N . LEU A 1 77 ? -3.190 -5.908 -14.352 1.00 94.25 77 LEU A N 1
ATOM 601 C CA . LEU A 1 77 ? -4.551 -6.331 -14.687 1.00 94.25 77 LEU A CA 1
ATOM 602 C C . LEU A 1 77 ? -4.559 -7.386 -15.798 1.00 94.25 77 LEU A C 1
ATOM 604 O O . LEU A 1 77 ? -5.312 -8.355 -15.703 1.00 94.25 77 LEU A O 1
ATOM 608 N N . GLU A 1 78 ? -3.717 -7.224 -16.820 1.00 94.81 78 GLU A N 1
ATOM 609 C CA . GLU A 1 78 ? -3.558 -8.202 -17.900 1.00 94.81 78 GLU A CA 1
ATOM 610 C C . GLU A 1 78 ? -3.044 -9.547 -17.369 1.00 94.81 78 GLU A C 1
ATOM 612 O O . GLU A 1 78 ? -3.622 -10.591 -17.671 1.00 94.81 78 GLU A O 1
ATOM 617 N N . GLU A 1 79 ? -2.027 -9.528 -16.504 1.00 94.50 79 GLU A N 1
ATOM 618 C CA . GLU A 1 79 ? -1.507 -10.735 -15.858 1.00 94.50 79 GLU A CA 1
ATOM 619 C C . GLU A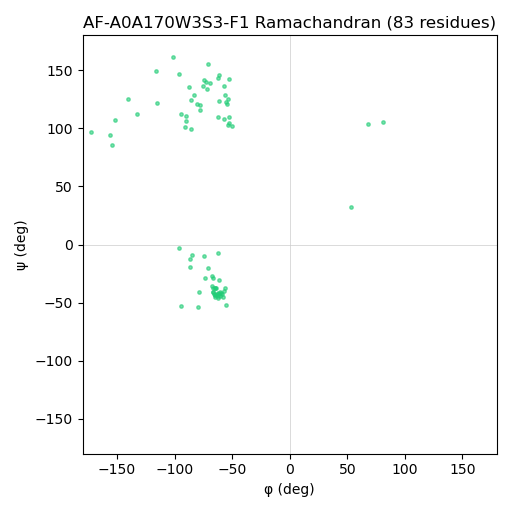 1 79 ? -2.571 -11.421 -14.984 1.00 94.50 79 GLU A C 1
ATOM 621 O O . GLU A 1 79 ? -2.738 -12.640 -15.051 1.00 94.50 79 GLU A O 1
ATOM 626 N N . TYR A 1 80 ? -3.344 -10.650 -14.213 1.00 94.25 80 TYR A N 1
ATOM 627 C CA . TYR A 1 80 ? -4.443 -11.188 -13.408 1.00 94.25 80 TYR A CA 1
ATOM 628 C C . TYR A 1 80 ? -5.517 -11.865 -14.271 1.00 94.25 80 TYR A C 1
ATOM 630 O O . TYR A 1 80 ? -6.030 -12.921 -13.899 1.00 94.25 80 TYR A O 1
ATOM 638 N N . LEU A 1 81 ? -5.859 -11.278 -15.423 1.00 94.31 81 LEU A N 1
ATOM 639 C CA . LEU A 1 81 ? -6.797 -11.883 -16.368 1.00 94.31 81 LEU A CA 1
ATOM 640 C C . LEU A 1 81 ? -6.232 -13.176 -16.962 1.00 94.31 81 LEU A C 1
ATOM 642 O O . LEU A 1 81 ? -6.959 -14.163 -17.028 1.00 94.31 81 LEU A O 1
ATOM 646 N N . ALA A 1 82 ? -4.950 -13.192 -17.334 1.00 93.81 82 ALA A N 1
ATOM 647 C CA . ALA A 1 82 ? -4.290 -14.364 -17.903 1.00 93.81 82 ALA A CA 1
ATOM 648 C C . ALA A 1 82 ? -4.185 -15.538 -16.914 1.00 93.81 82 ALA A C 1
ATOM 650 O O . ALA A 1 82 ? -4.365 -16.682 -17.315 1.00 93.81 82 ALA A O 1
ATOM 651 N N . GLN A 1 83 ? -3.936 -15.274 -15.627 1.00 91.44 83 GLN A N 1
ATOM 652 C CA . GLN A 1 83 ? -3.884 -16.309 -14.583 1.00 91.44 83 GLN A CA 1
ATOM 653 C C . GLN A 1 83 ? -5.256 -16.914 -14.246 1.00 91.44 83 GLN A C 1
ATOM 655 O O . GLN A 1 83 ? -5.329 -17.972 -13.623 1.00 91.44 83 GLN A O 1
ATOM 660 N N . LYS A 1 84 ? -6.343 -16.214 -14.584 1.00 74.12 84 LYS A N 1
ATOM 661 C CA . LYS A 1 84 ? -7.717 -16.600 -14.237 1.00 74.12 84 LYS A CA 1
ATOM 662 C C . LYS A 1 84 ? -8.435 -17.370 -15.357 1.00 74.12 84 LYS A C 1
ATOM 664 O O . LYS A 1 84 ? -9.583 -17.768 -15.153 1.00 74.12 84 LYS A O 1
ATOM 669 N N . VAL A 1 85 ? -7.785 -17.541 -16.512 1.00 54.31 85 VAL A N 1
ATOM 670 C CA . VAL A 1 85 ? -8.197 -18.441 -17.607 1.00 54.31 85 VAL A CA 1
ATOM 671 C C . VAL A 1 85 ? -7.673 -19.843 -17.326 1.00 54.31 85 VAL A C 1
ATOM 673 O O . VAL A 1 85 ? -8.475 -20.790 -17.474 1.00 54.31 85 VAL A O 1
#

Sequence (85 aa):
ASATLSSSQESASDVPKRKRTKTDPTVESEEQFLTKVEIKVKIPDELKPVLVDDWQNICVQKKLLKFPLRITADGILEEYLAQKV

pLDDT: mean 76.95, std 19.59, range [39.19, 96.56]

Foldseek 3Di:
DDDDDDDDDDDDDDDDPPPPDPPDPPDDDPVRVVPDDDDDDDDDPVCVVVVVVVCCCVPPVVDDDDPPDPADPVNVVVVVVVVVD

Mean predicted aligned error: 16.45 Å